Protein AF-A0A8J6PEZ2-F1 (afdb_monomer_lite)

Sequence (76 aa):
MTTALHRRGRWITEVDCSLDAFRAALDHPTRRDDYPFAESVTDGVLVYDSDRLRSVAATRRRDVQTELLAALSDGP

Foldseek 3Di:
DDDFDDPPPDDDDVVNVDPVVVVVVVVDAQDCVVPVQFPDADPSRTHHDPVSLVVCCVPPVPVSVVSVCCCVTVND

Secondary structure (DSSP, 8-state):
-------SS----GGG--HHHHHHHHTS---GGG-TT-SEEETTEEE--HHHHHHHHHHHHHHHHHHHHHHHHH--

Structure (mmCIF, N/CA/C/O backbone):
data_AF-A0A8J6PEZ2-F1
#
_entry.id   AF-A0A8J6PEZ2-F1
#
loop_
_atom_site.group_PDB
_atom_site.id
_atom_site.type_symbol
_atom_site.label_atom_id
_atom_site.label_alt_id
_atom_site.label_comp_id
_atom_site.label_asym_id
_atom_site.label_entity_id
_atom_site.label_seq_id
_atom_site.pdbx_PDB_ins_code
_atom_site.Cartn_x
_atom_site.Cartn_y
_atom_site.Cartn_z
_atom_site.occupancy
_atom_site.B_iso_or_equiv
_atom_site.auth_seq_id
_atom_site.auth_comp_id
_atom_site.auth_asym_id
_atom_site.auth_atom_id
_atom_site.pdbx_PDB_model_num
ATOM 1 N N . MET A 1 1 ? 23.575 -6.828 -3.156 1.00 35.00 1 MET A N 1
ATOM 2 C CA . MET A 1 1 ? 24.301 -5.820 -2.352 1.00 35.00 1 MET A CA 1
ATOM 3 C C . MET A 1 1 ? 23.265 -4.793 -1.922 1.00 35.00 1 MET A C 1
ATOM 5 O O . MET A 1 1 ? 22.882 -3.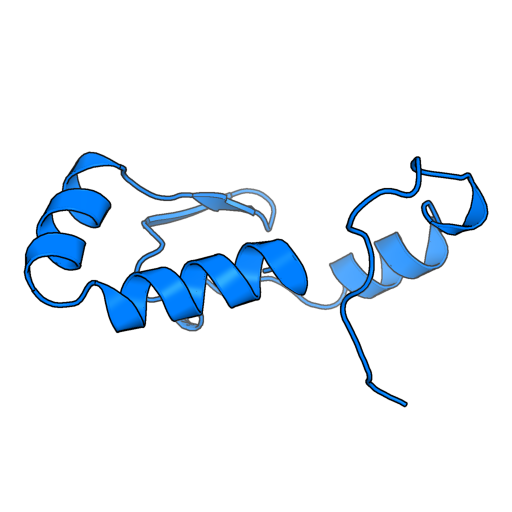959 -2.726 1.00 35.00 1 MET A O 1
ATOM 9 N N . THR A 1 2 ? 22.716 -4.951 -0.719 1.00 64.50 2 THR A N 1
ATOM 10 C CA . THR A 1 2 ? 21.584 -4.169 -0.194 1.00 64.50 2 THR A CA 1
ATOM 11 C C . THR A 1 2 ? 22.112 -3.212 0.864 1.00 64.50 2 THR A C 1
ATOM 13 O O . THR A 1 2 ? 22.578 -3.703 1.884 1.00 64.50 2 THR A O 1
ATOM 16 N N . THR A 1 3 ? 22.090 -1.895 0.624 1.00 49.06 3 THR A N 1
ATOM 17 C CA . THR A 1 3 ? 22.200 -0.775 1.599 1.00 49.06 3 THR A CA 1
ATOM 18 C C . THR A 1 3 ? 22.108 0.540 0.798 1.00 49.06 3 THR A C 1
ATOM 20 O O . THR A 1 3 ? 22.749 0.621 -0.243 1.00 49.06 3 THR A O 1
ATOM 23 N N . ALA A 1 4 ? 21.489 1.655 1.186 1.00 55.97 4 ALA A N 1
ATOM 24 C CA . ALA A 1 4 ? 20.332 2.014 2.009 1.00 55.97 4 ALA A CA 1
ATOM 25 C C . ALA A 1 4 ? 20.102 3.533 1.782 1.00 55.97 4 ALA A C 1
ATOM 27 O O . ALA A 1 4 ? 21.053 4.257 1.485 1.00 55.97 4 ALA A O 1
ATOM 28 N N . LEU A 1 5 ? 18.861 4.006 1.945 1.00 64.12 5 LEU A N 1
ATOM 29 C CA . LEU A 1 5 ? 18.457 5.354 2.394 1.00 64.12 5 LEU A CA 1
ATOM 30 C C . LEU A 1 5 ? 19.530 6.473 2.382 1.00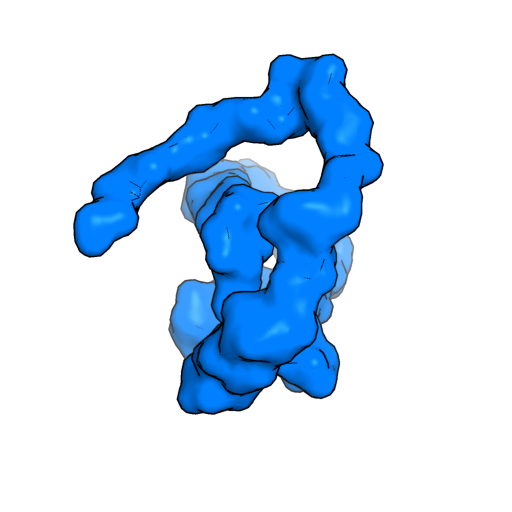 64.12 5 LEU A C 1
ATOM 32 O O . LEU A 1 5 ? 20.284 6.599 3.343 1.00 64.12 5 LEU A O 1
ATOM 36 N N . HIS A 1 6 ? 19.508 7.371 1.383 1.00 55.78 6 HIS A N 1
ATOM 37 C CA . HIS A 1 6 ? 20.005 8.760 1.515 1.00 55.78 6 HIS A CA 1
ATOM 38 C C . HIS A 1 6 ? 19.413 9.702 0.450 1.00 55.78 6 HIS A C 1
ATOM 40 O O . HIS A 1 6 ? 20.112 10.256 -0.394 1.00 55.78 6 HIS A O 1
ATOM 46 N N . ARG A 1 7 ? 18.096 9.940 0.490 1.00 60.22 7 ARG A N 1
ATOM 47 C CA . ARG A 1 7 ? 17.465 10.976 -0.351 1.00 60.22 7 ARG A CA 1
ATOM 48 C C . ARG A 1 7 ? 16.957 12.181 0.424 1.00 60.22 7 ARG A C 1
ATOM 50 O O . ARG A 1 7 ? 16.009 12.844 0.023 1.00 60.22 7 ARG A O 1
ATOM 57 N N . ARG A 1 8 ? 17.605 12.507 1.540 1.00 57.66 8 ARG A N 1
ATOM 58 C CA . ARG A 1 8 ? 17.363 13.783 2.216 1.00 57.66 8 ARG A CA 1
ATOM 59 C C . ARG A 1 8 ? 18.229 14.854 1.556 1.00 57.66 8 ARG A C 1
ATOM 61 O O . ARG A 1 8 ? 19.393 15.005 1.897 1.00 57.66 8 ARG A O 1
ATOM 68 N N . GLY A 1 9 ? 17.646 15.554 0.580 1.00 59.97 9 GLY A N 1
ATOM 69 C CA . GLY A 1 9 ? 18.178 16.816 0.047 1.00 59.97 9 GLY A CA 1
ATOM 70 C C . GLY A 1 9 ? 18.685 16.816 -1.399 1.00 59.97 9 GLY A C 1
ATOM 71 O O . GLY A 1 9 ? 19.110 17.868 -1.867 1.00 59.97 9 GLY A O 1
ATOM 72 N N . ARG A 1 10 ? 18.633 15.694 -2.131 1.00 73.62 10 ARG A N 1
ATOM 73 C CA . ARG A 1 10 ? 19.036 15.648 -3.549 1.00 73.62 10 ARG A CA 1
ATOM 74 C C . ARG A 1 10 ? 17.815 15.504 -4.458 1.00 73.62 10 ARG A C 1
ATOM 76 O O . ARG A 1 10 ? 16.998 14.601 -4.265 1.00 73.62 10 ARG A O 1
ATOM 83 N N . TRP A 1 11 ? 17.708 16.404 -5.436 1.00 82.81 11 TRP A N 1
ATOM 84 C CA . TRP A 1 11 ? 16.685 16.384 -6.483 1.00 82.81 11 TRP A CA 1
ATOM 85 C C . TRP A 1 11 ? 16.656 15.039 -7.215 1.00 82.81 11 TRP A C 1
ATOM 87 O O . TRP A 1 11 ? 17.675 14.354 -7.312 1.00 82.81 11 TRP A O 1
ATOM 97 N N . ILE A 1 12 ? 15.478 14.645 -7.709 1.00 81.62 12 ILE A N 1
ATOM 98 C CA . ILE A 1 12 ? 15.346 13.477 -8.587 1.00 81.62 12 ILE A CA 1
ATOM 99 C C . ILE A 1 12 ? 16.070 13.757 -9.901 1.00 81.62 12 ILE A C 1
ATOM 101 O O . ILE A 1 12 ? 15.851 14.798 -10.513 1.00 81.62 12 ILE A O 1
ATOM 105 N N . THR A 1 13 ? 16.958 12.844 -10.293 1.00 85.81 13 THR A N 1
ATOM 106 C CA . THR A 1 13 ? 17.695 12.889 -11.557 1.00 85.81 13 THR A CA 1
ATOM 107 C C . THR A 1 13 ? 17.289 11.714 -12.441 1.00 85.81 13 THR A C 1
ATOM 109 O O . THR A 1 13 ? 16.669 10.766 -11.971 1.00 85.81 13 THR A O 1
ATOM 112 N N . GLU A 1 14 ? 17.653 11.752 -13.720 1.00 85.62 14 GLU A N 1
ATOM 113 C CA . GLU A 1 14 ? 17.321 10.692 -14.684 1.00 85.62 14 GLU A CA 1
ATOM 114 C C . GLU A 1 14 ? 17.860 9.310 -14.276 1.00 85.62 14 GLU A C 1
ATOM 116 O O . GLU A 1 14 ? 17.184 8.303 -14.456 1.00 85.62 14 GLU A O 1
ATOM 121 N N . VAL A 1 15 ? 19.029 9.264 -13.626 1.00 84.94 15 VAL A N 1
ATOM 122 C CA . VAL A 1 15 ? 19.641 8.023 -13.105 1.00 84.94 15 VAL A CA 1
ATOM 123 C C . VAL A 1 15 ? 18.753 7.325 -12.070 1.00 84.94 15 VAL A C 1
ATOM 125 O O . VAL A 1 15 ? 18.844 6.115 -11.882 1.00 84.94 15 VAL A O 1
ATOM 128 N N . ASP A 1 16 ? 17.877 8.072 -11.405 1.00 83.88 16 ASP A N 1
ATOM 129 C CA . ASP A 1 16 ? 16.950 7.532 -10.419 1.00 83.88 16 ASP A CA 1
ATOM 130 C C . ASP A 1 16 ? 15.660 6.964 -11.046 1.00 83.88 16 ASP A C 1
ATOM 132 O O . ASP A 1 16 ? 14.872 6.333 -10.346 1.00 83.88 16 ASP A O 1
ATOM 136 N N . CYS A 1 17 ? 15.441 7.176 -12.349 1.00 86.50 17 CYS A N 1
ATOM 137 C CA . CYS A 1 17 ? 14.229 6.812 -13.086 1.00 86.50 17 CYS A CA 1
ATOM 138 C C . CYS A 1 17 ? 14.520 5.735 -14.148 1.00 86.50 17 CYS A C 1
ATOM 140 O O . CYS A 1 17 ? 14.279 5.932 -15.339 1.00 86.50 17 CYS A O 1
ATOM 142 N N . SER A 1 18 ? 15.051 4.583 -13.730 1.00 89.31 18 SER A N 1
ATOM 143 C CA . SER A 1 18 ? 15.323 3.462 -14.642 1.00 89.31 18 SER A CA 1
ATOM 144 C C . SER A 1 18 ? 14.059 2.654 -14.956 1.00 89.31 18 SER A C 1
ATOM 146 O O . SER A 1 18 ? 13.429 2.093 -14.057 1.00 89.31 18 SER A O 1
ATOM 148 N N . LEU A 1 19 ? 13.727 2.523 -16.246 1.00 90.75 19 LEU A N 1
ATOM 149 C CA . LEU A 1 19 ? 12.632 1.658 -16.707 1.00 90.75 19 LEU A CA 1
ATOM 150 C C . LEU A 1 19 ? 12.897 0.175 -16.438 1.00 90.75 19 LEU A C 1
ATOM 152 O O . LEU A 1 19 ? 11.954 -0.573 -16.199 1.00 90.75 19 LEU A O 1
ATOM 156 N N . ASP A 1 20 ? 14.155 -0.258 -16.459 1.00 90.62 20 ASP A N 1
ATOM 157 C CA . ASP A 1 20 ? 14.495 -1.656 -16.189 1.00 90.62 20 ASP A CA 1
ATOM 158 C C . ASP A 1 20 ? 14.367 -1.974 -14.697 1.00 90.62 20 ASP A C 1
ATOM 160 O O . ASP A 1 20 ? 13.847 -3.028 -14.339 1.00 90.62 20 ASP A O 1
ATOM 164 N N . ALA A 1 21 ? 14.741 -1.029 -13.823 1.00 85.56 21 ALA A N 1
ATOM 165 C CA . ALA A 1 21 ? 14.480 -1.147 -12.388 1.00 85.56 21 ALA A CA 1
ATOM 166 C C . ALA A 1 21 ? 12.971 -1.162 -12.094 1.00 85.56 21 ALA A C 1
ATOM 168 O O . ALA A 1 21 ? 12.513 -1.955 -11.276 1.00 85.56 21 ALA A O 1
ATOM 169 N N . PHE A 1 22 ? 12.193 -0.337 -12.801 1.00 84.44 22 PHE A N 1
ATOM 170 C CA . PHE A 1 22 ? 10.736 -0.338 -12.691 1.00 84.44 22 PHE A CA 1
ATOM 171 C C . PHE A 1 22 ? 10.120 -1.669 -13.146 1.00 84.44 22 PHE A C 1
ATOM 173 O O . PHE A 1 22 ? 9.295 -2.231 -12.434 1.00 84.44 22 PHE A O 1
ATOM 180 N N . ARG A 1 23 ? 10.549 -2.218 -14.290 1.00 87.56 23 ARG A N 1
ATOM 181 C CA . ARG A 1 23 ? 10.087 -3.534 -14.763 1.00 87.56 23 ARG A CA 1
ATOM 182 C C . ARG A 1 23 ? 10.403 -4.646 -13.769 1.00 87.56 23 ARG A C 1
ATOM 184 O O . ARG A 1 23 ? 9.518 -5.434 -13.471 1.00 87.56 23 ARG A O 1
ATOM 191 N N . ALA A 1 24 ? 11.620 -4.671 -13.227 1.00 86.00 24 ALA A N 1
ATOM 192 C CA . ALA A 1 24 ? 12.004 -5.656 -12.218 1.00 86.00 24 ALA A CA 1
ATOM 193 C C . ALA A 1 24 ? 11.158 -5.543 -10.937 1.00 86.00 24 ALA A C 1
ATOM 195 O O . ALA A 1 24 ? 10.844 -6.556 -10.321 1.00 86.00 24 ALA A O 1
ATOM 196 N N . ALA A 1 25 ? 10.750 -4.331 -10.544 1.00 81.56 25 ALA A N 1
ATOM 197 C CA . ALA A 1 25 ? 9.860 -4.139 -9.400 1.00 81.56 25 ALA A CA 1
ATOM 198 C C . ALA A 1 25 ? 8.450 -4.709 -9.646 1.00 81.56 25 ALA A C 1
ATOM 200 O O . ALA A 1 25 ? 7.847 -5.244 -8.724 1.00 81.56 25 ALA A O 1
ATOM 201 N N . LEU A 1 26 ? 7.940 -4.661 -10.883 1.00 83.00 26 LEU A N 1
ATOM 202 C CA . LEU A 1 26 ? 6.627 -5.227 -11.227 1.00 83.00 26 LEU A CA 1
ATOM 203 C C . LEU A 1 26 ? 6.583 -6.762 -11.159 1.00 83.00 26 LEU A C 1
ATOM 205 O O . LEU A 1 26 ? 5.508 -7.322 -10.947 1.00 83.00 26 LEU A O 1
ATOM 209 N N . ASP A 1 27 ? 7.723 -7.442 -11.303 1.00 84.19 27 ASP A N 1
ATOM 210 C CA . ASP A 1 27 ? 7.808 -8.902 -1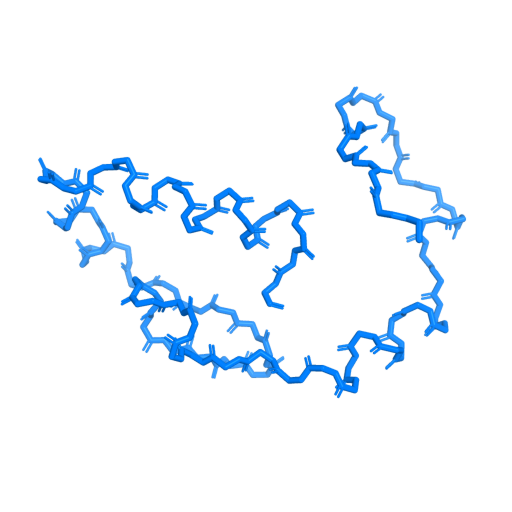1.152 1.00 84.19 27 ASP A CA 1
ATOM 211 C C . ASP A 1 27 ? 7.613 -9.356 -9.690 1.00 84.19 27 ASP A C 1
ATOM 213 O O . ASP A 1 27 ? 7.360 -10.536 -9.427 1.00 84.19 27 ASP A O 1
ATOM 217 N N . HIS A 1 28 ? 7.695 -8.427 -8.732 1.00 81.12 28 HIS A N 1
ATOM 218 C CA . HIS A 1 28 ? 7.479 -8.669 -7.311 1.00 81.12 28 HIS A CA 1
ATOM 219 C C . HIS A 1 28 ? 6.129 -8.079 -6.871 1.00 81.12 28 HIS A C 1
ATOM 221 O O . HIS A 1 28 ? 6.055 -6.909 -6.503 1.00 81.12 28 HIS A O 1
ATOM 227 N N . PRO A 1 29 ? 5.033 -8.862 -6.902 1.00 85.12 29 PRO A N 1
ATOM 228 C CA . PRO A 1 29 ? 3.718 -8.340 -6.564 1.00 85.12 29 PRO A CA 1
ATOM 229 C C . PRO A 1 29 ? 3.630 -8.008 -5.074 1.00 85.12 29 PRO A C 1
ATOM 231 O O . PRO A 1 29 ? 3.829 -8.881 -4.227 1.00 85.12 29 PRO A O 1
ATOM 234 N N . THR A 1 30 ? 3.235 -6.775 -4.760 1.00 90.56 30 THR A N 1
ATOM 235 C CA . THR A 1 30 ? 2.856 -6.372 -3.405 1.00 90.56 30 THR A CA 1
ATOM 236 C C . THR A 1 30 ? 1.703 -7.232 -2.906 1.00 90.56 30 THR A C 1
ATOM 238 O O . THR A 1 30 ? 0.620 -7.269 -3.504 1.00 90.56 30 THR A O 1
ATOM 241 N N . ARG A 1 31 ? 1.903 -7.901 -1.770 1.00 91.38 31 ARG A N 1
ATOM 242 C CA . ARG A 1 31 ? 0.864 -8.708 -1.130 1.00 91.38 31 ARG A CA 1
ATOM 243 C C . ARG A 1 31 ? 0.330 -7.963 0.075 1.00 91.38 31 ARG A C 1
ATOM 245 O O . ARG A 1 31 ? 1.078 -7.590 0.968 1.00 91.38 31 ARG A O 1
ATOM 252 N N . ARG A 1 32 ? -0.992 -7.815 0.153 1.00 93.62 32 ARG A N 1
ATOM 253 C CA . ARG A 1 32 ? -1.641 -7.179 1.307 1.00 93.62 32 ARG A CA 1
ATOM 254 C C . ARG A 1 32 ? -1.263 -7.854 2.633 1.00 93.62 32 ARG A C 1
ATOM 256 O O . ARG A 1 32 ? -1.205 -7.176 3.651 1.00 93.62 32 ARG A O 1
ATOM 263 N N . ASP A 1 33 ? -1.045 -9.169 2.631 1.00 93.75 33 ASP A N 1
ATOM 264 C CA . ASP A 1 33 ? -0.756 -9.954 3.842 1.00 93.75 33 ASP A CA 1
ATOM 265 C C . ASP A 1 33 ? 0.563 -9.555 4.521 1.00 93.75 33 ASP A C 1
ATOM 267 O O . ASP A 1 33 ? 0.708 -9.747 5.728 1.00 93.75 33 ASP A O 1
ATOM 271 N N . ASP A 1 34 ? 1.481 -8.944 3.768 1.00 92.50 34 ASP A N 1
ATOM 272 C CA . ASP A 1 34 ? 2.750 -8.426 4.283 1.00 92.50 34 ASP A CA 1
ATOM 273 C C . ASP A 1 34 ? 2.568 -7.066 4.999 1.00 92.50 34 ASP A C 1
ATOM 275 O O . ASP A 1 34 ? 3.448 -6.619 5.733 1.00 92.50 34 ASP A O 1
ATOM 279 N N . TYR A 1 35 ? 1.389 -6.445 4.846 1.00 95.25 35 TYR A N 1
ATOM 280 C CA . TYR A 1 35 ? 1.022 -5.119 5.353 1.00 95.25 35 TYR A CA 1
ATOM 281 C C . TYR A 1 35 ? -0.296 -5.185 6.145 1.00 95.25 35 TYR A C 1
ATOM 283 O O . TYR A 1 35 ? -1.376 -4.840 5.642 1.00 95.25 35 TYR A O 1
ATOM 291 N N . PRO A 1 36 ? -0.264 -5.673 7.399 1.00 95.81 36 PRO A N 1
ATOM 292 C CA . PRO A 1 36 ? -1.462 -5.856 8.217 1.00 95.81 36 PRO A CA 1
ATOM 293 C C . PRO A 1 36 ? -2.257 -4.564 8.470 1.00 95.81 36 PRO A C 1
ATOM 295 O O . PRO A 1 36 ? -3.473 -4.634 8.722 1.00 95.81 36 PRO A O 1
ATOM 298 N N . PHE A 1 37 ? -1.619 -3.388 8.413 1.00 97.25 37 PHE A N 1
ATOM 299 C CA . PHE A 1 37 ? -2.312 -2.115 8.610 1.00 97.25 37 PHE A CA 1
ATOM 300 C C . PHE A 1 37 ? -2.910 -1.535 7.326 1.00 97.25 37 PHE A C 1
ATOM 302 O O . PHE A 1 37 ? -3.894 -0.795 7.428 1.00 97.25 37 PHE A O 1
ATOM 309 N N . ALA A 1 38 ? -2.428 -1.931 6.146 1.00 97.00 38 ALA A N 1
ATOM 310 C CA . ALA A 1 38 ? -3.088 -1.621 4.882 1.00 97.00 38 ALA A CA 1
ATOM 311 C C . ALA A 1 38 ? -4.524 -2.170 4.865 1.00 97.00 38 ALA A C 1
ATOM 313 O O . ALA A 1 38 ? -4.832 -3.208 5.454 1.00 97.00 38 ALA A O 1
ATOM 314 N N . GLU A 1 39 ? -5.438 -1.448 4.232 1.00 97.50 39 GLU A N 1
ATOM 315 C CA . GLU A 1 39 ? -6.808 -1.890 3.978 1.00 97.50 39 GLU A CA 1
ATOM 316 C C . GLU A 1 39 ? -6.853 -2.815 2.761 1.00 97.50 39 GLU A C 1
ATOM 318 O O . GLU A 1 39 ? -7.445 -3.895 2.817 1.00 97.50 39 GLU A O 1
ATOM 323 N N . SER A 1 40 ? -6.188 -2.404 1.682 1.00 96.69 40 SER A N 1
ATOM 324 C CA . SER A 1 40 ? -6.145 -3.125 0.416 1.00 96.69 40 SER A CA 1
ATOM 325 C C . SER A 1 40 ? -4.854 -2.830 -0.350 1.00 96.69 40 SER A C 1
ATOM 327 O O . SER A 1 40 ? -4.079 -1.946 0.018 1.00 96.69 40 SER A O 1
ATOM 329 N N . VAL A 1 41 ? -4.630 -3.594 -1.419 1.00 95.50 41 VAL A N 1
ATOM 330 C CA . VAL A 1 41 ? -3.644 -3.289 -2.459 1.00 95.50 41 VAL A CA 1
ATOM 331 C C . VAL A 1 41 ? -4.422 -3.019 -3.742 1.00 95.50 41 VAL A C 1
ATOM 333 O O . VAL A 1 41 ? -5.215 -3.863 -4.156 1.00 95.50 41 VAL A O 1
ATOM 336 N N . THR A 1 42 ? -4.211 -1.859 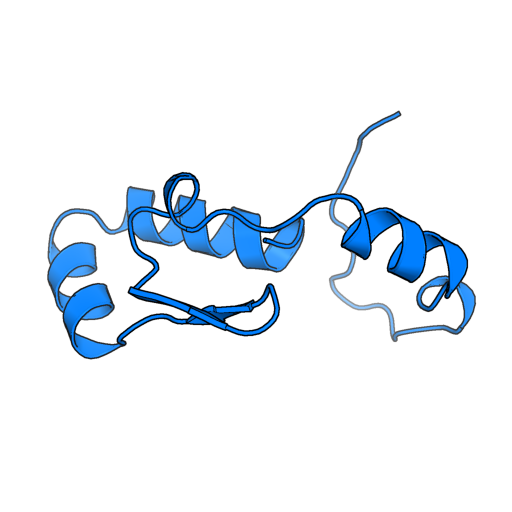-4.358 1.00 93.81 42 THR A N 1
ATOM 337 C CA . THR A 1 42 ? -4.815 -1.471 -5.643 1.00 93.81 42 THR A CA 1
ATOM 338 C C . THR A 1 42 ? -3.695 -1.208 -6.635 1.00 93.81 42 THR A C 1
ATOM 340 O O . THR A 1 42 ? -2.863 -0.344 -6.385 1.00 93.81 42 THR A O 1
ATOM 343 N N . ASP A 1 43 ? -3.636 -1.979 -7.722 1.00 89.31 43 ASP A N 1
ATOM 344 C CA . ASP A 1 43 ? -2.586 -1.869 -8.750 1.00 89.31 43 ASP A CA 1
ATOM 345 C C . ASP A 1 43 ? -1.150 -1.914 -8.182 1.00 89.31 43 ASP A C 1
ATOM 347 O O . ASP A 1 43 ? -0.263 -1.183 -8.614 1.00 89.31 43 ASP A O 1
ATOM 351 N N . GLY A 1 44 ? -0.922 -2.759 -7.169 1.00 88.81 44 GLY A N 1
ATOM 352 C CA . GLY A 1 44 ? 0.370 -2.865 -6.474 1.00 88.81 44 GLY A CA 1
ATOM 353 C C . GLY A 1 44 ? 0.633 -1.760 -5.443 1.00 88.81 44 GLY A C 1
ATOM 354 O O . GLY A 1 44 ? 1.690 -1.732 -4.829 1.00 88.81 44 GLY A O 1
ATOM 355 N N . VAL A 1 45 ? -0.323 -0.858 -5.207 1.00 90.31 45 VAL A N 1
ATOM 356 C CA . VAL A 1 45 ? -0.201 0.235 -4.234 1.00 90.31 45 VAL A CA 1
ATOM 357 C C . VAL A 1 45 ? -0.977 -0.084 -2.962 1.00 90.31 45 VAL A C 1
ATOM 359 O O . VAL A 1 45 ? -2.157 -0.431 -3.012 1.00 90.31 45 VAL A O 1
ATOM 362 N N . LEU A 1 46 ? -0.334 0.085 -1.806 1.00 95.38 46 LEU A N 1
ATOM 363 C CA . LEU A 1 46 ? -0.978 -0.045 -0.499 1.00 95.38 46 LEU A CA 1
ATOM 364 C C . LEU A 1 46 ? -1.944 1.116 -0.248 1.00 95.38 46 LEU A C 1
ATOM 366 O O . LEU A 1 46 ? -1.558 2.285 -0.277 1.00 95.38 46 LEU A O 1
ATOM 370 N N . VAL A 1 47 ? -3.193 0.784 0.061 1.00 96.75 47 VAL A N 1
ATOM 371 C CA . VAL A 1 47 ? -4.233 1.741 0.442 1.00 96.75 47 VAL A CA 1
ATOM 372 C C . VAL A 1 47 ? -4.484 1.616 1.936 1.00 96.75 47 VAL A C 1
ATOM 374 O O . VAL A 1 47 ? -4.702 0.517 2.443 1.00 96.75 47 VAL A O 1
ATOM 377 N N . TYR A 1 48 ? -4.473 2.745 2.643 1.00 97.12 48 TYR A N 1
ATOM 378 C CA . TYR A 1 48 ? -4.706 2.807 4.083 1.00 97.12 48 TYR A CA 1
ATOM 379 C C . TYR A 1 48 ? -5.960 3.623 4.400 1.00 97.12 48 TYR A C 1
ATOM 381 O O . TYR A 1 48 ? -6.016 4.818 4.095 1.00 97.12 48 TYR A O 1
ATOM 389 N N . ASP A 1 49 ? -6.914 3.014 5.105 1.00 97.94 49 ASP A N 1
ATOM 390 C CA . ASP A 1 49 ? -8.007 3.755 5.732 1.00 97.94 49 ASP A CA 1
ATOM 391 C C . ASP A 1 49 ? -7.466 4.602 6.893 1.00 97.94 49 ASP A C 1
ATOM 393 O O . ASP A 1 49 ? -6.933 4.089 7.882 1.00 97.94 49 ASP A O 1
ATOM 397 N N . SER A 1 50 ? -7.584 5.923 6.772 1.00 96.12 50 SER A N 1
ATOM 398 C CA . SER A 1 50 ? -6.954 6.856 7.708 1.00 96.12 50 SER A CA 1
ATOM 399 C C . SER A 1 50 ? -7.559 6.814 9.112 1.00 96.12 50 SER A C 1
ATOM 401 O O . SER A 1 50 ? -6.834 7.019 10.090 1.00 96.12 50 SER A O 1
ATOM 403 N N . ASP A 1 51 ? -8.863 6.567 9.239 1.00 97.94 51 ASP A N 1
ATOM 404 C CA . ASP A 1 51 ? -9.546 6.567 10.535 1.00 97.94 51 ASP A CA 1
ATOM 405 C C . ASP A 1 51 ? -9.232 5.295 11.324 1.00 97.94 51 ASP A C 1
ATOM 407 O O . ASP A 1 51 ? -8.829 5.366 12.492 1.00 97.94 51 ASP A O 1
ATOM 411 N N . ARG A 1 52 ? -9.287 4.135 10.665 1.00 97.25 52 ARG A N 1
ATOM 412 C CA . ARG A 1 52 ? -8.818 2.850 11.188 1.00 97.25 52 ARG A CA 1
ATOM 413 C C . ARG A 1 52 ? -7.347 2.930 11.571 1.00 97.25 52 ARG A C 1
ATOM 415 O O . ARG A 1 52 ? -6.987 2.505 12.669 1.00 97.25 52 ARG A O 1
ATOM 422 N N . LEU A 1 53 ? -6.499 3.505 10.717 1.00 96.69 53 LEU A N 1
ATOM 423 C CA . LEU A 1 53 ? -5.066 3.611 10.989 1.00 96.69 53 LEU A CA 1
ATOM 424 C C . LEU A 1 53 ? -4.781 4.494 12.212 1.00 96.69 53 LEU A C 1
ATOM 426 O O . LEU A 1 53 ? -3.983 4.114 13.069 1.00 96.69 53 LEU A O 1
ATOM 430 N N . ARG A 1 54 ? -5.471 5.638 12.347 1.00 96.81 54 ARG A N 1
ATOM 431 C CA . ARG A 1 54 ? -5.377 6.508 13.534 1.00 96.81 54 ARG A CA 1
ATOM 432 C C . ARG A 1 54 ? -5.861 5.808 14.803 1.00 96.81 54 ARG A C 1
ATOM 434 O O . ARG A 1 54 ? -5.212 5.935 15.840 1.00 96.81 54 ARG A O 1
ATOM 441 N N . SER A 1 55 ? -6.956 5.053 14.719 1.00 97.88 55 SER A N 1
ATOM 442 C CA . SER A 1 55 ? -7.487 4.267 15.838 1.00 97.88 55 SER A CA 1
ATOM 443 C C . SER A 1 55 ? -6.485 3.207 16.312 1.00 97.88 55 SER A C 1
ATOM 445 O O . SER A 1 55 ? -6.153 3.148 17.496 1.00 97.88 55 SER A O 1
ATOM 447 N N . VAL A 1 56 ? -5.908 2.431 15.388 1.00 97.44 56 VAL A N 1
ATOM 448 C CA . VAL A 1 56 ? -4.884 1.421 15.707 1.00 97.44 56 VAL A CA 1
ATOM 449 C C . VAL A 1 56 ? -3.620 2.071 16.275 1.00 97.44 56 VAL A C 1
ATOM 451 O O . VAL A 1 56 ? -3.066 1.602 17.273 1.00 97.44 56 VAL A O 1
ATOM 454 N N . ALA A 1 57 ? -3.182 3.191 15.697 1.00 97.38 57 ALA A N 1
ATOM 455 C CA . ALA A 1 57 ? -1.998 3.913 16.150 1.00 97.38 57 ALA A CA 1
ATOM 456 C C . ALA A 1 57 ? -2.130 4.480 17.575 1.00 97.38 57 ALA A C 1
ATOM 458 O O . ALA A 1 57 ? -1.105 4.762 18.194 1.00 97.38 57 ALA A O 1
A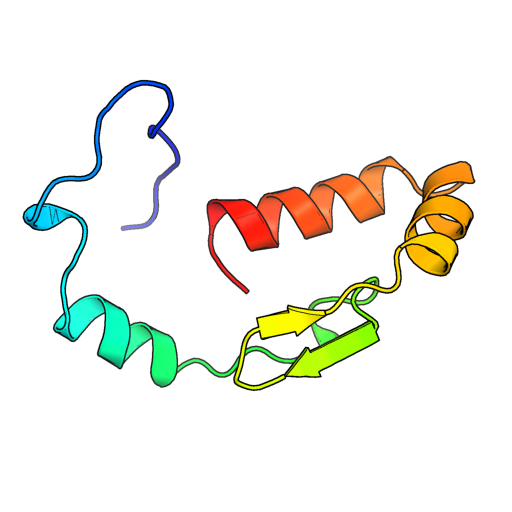TOM 459 N N . ALA A 1 58 ? -3.343 4.607 18.127 1.00 97.69 58 ALA A N 1
ATOM 460 C CA . ALA A 1 58 ? -3.536 5.010 19.521 1.00 97.69 58 ALA A CA 1
ATOM 461 C C . ALA A 1 58 ? -2.911 4.014 20.517 1.00 97.69 58 ALA A C 1
ATOM 463 O O . ALA A 1 58 ? -2.496 4.414 21.602 1.00 97.69 58 ALA A O 1
ATOM 464 N N . THR A 1 59 ? -2.798 2.733 20.142 1.00 97.75 59 THR A N 1
ATOM 465 C CA . THR A 1 59 ? -2.214 1.678 20.994 1.00 97.75 59 THR A CA 1
ATOM 466 C C . THR A 1 59 ? -0.986 1.005 20.380 1.00 97.75 59 THR A C 1
ATOM 468 O O . THR A 1 59 ? -0.094 0.581 21.110 1.00 97.75 59 THR A O 1
ATOM 471 N N . ARG A 1 60 ? -0.886 0.953 19.046 1.00 97.69 60 ARG A N 1
ATOM 472 C CA . ARG A 1 60 ? 0.181 0.258 18.301 1.00 97.69 60 ARG A CA 1
ATOM 473 C C . ARG A 1 60 ? 0.989 1.197 17.407 1.00 97.69 60 ARG A C 1
ATOM 475 O O . ARG A 1 60 ? 1.383 0.844 16.299 1.00 97.69 60 ARG A O 1
ATOM 482 N N . ARG A 1 61 ? 1.242 2.421 17.885 1.00 96.94 61 ARG A N 1
ATOM 483 C CA . ARG A 1 61 ? 1.909 3.484 17.111 1.00 96.94 61 ARG A CA 1
ATOM 484 C C . ARG A 1 61 ? 3.206 3.033 16.439 1.00 96.94 61 ARG A C 1
ATOM 486 O O . ARG A 1 61 ? 3.426 3.378 15.284 1.00 96.94 61 ARG A O 1
ATOM 493 N N . ARG A 1 62 ? 4.074 2.321 17.166 1.00 97.88 62 ARG A N 1
ATOM 494 C CA . ARG A 1 62 ? 5.381 1.893 16.642 1.00 97.88 62 ARG A CA 1
ATOM 495 C C . ARG A 1 62 ? 5.228 0.900 15.499 1.00 97.88 62 ARG A C 1
ATOM 497 O O . ARG A 1 62 ? 5.852 1.113 14.474 1.00 97.88 62 ARG A O 1
ATOM 504 N N . ASP A 1 63 ? 4.355 -0.090 15.641 1.00 97.56 63 ASP A N 1
ATOM 505 C CA . ASP A 1 63 ? 4.106 -1.088 14.598 1.00 97.56 63 ASP A CA 1
ATOM 506 C C . ASP A 1 63 ? 3.615 -0.418 13.306 1.00 97.56 63 ASP A C 1
ATOM 508 O O . ASP A 1 63 ? 4.159 -0.664 12.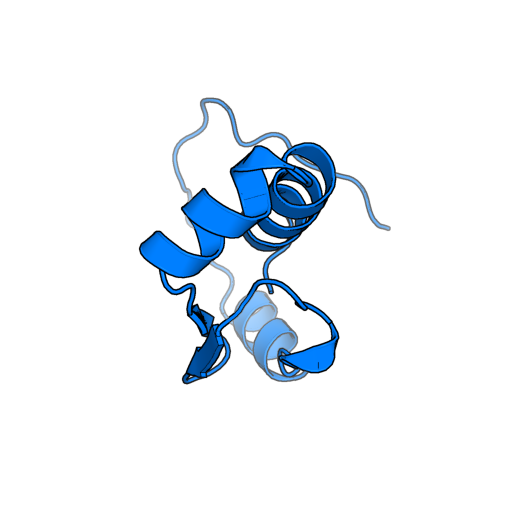234 1.00 97.56 63 ASP A O 1
ATOM 512 N N . VAL A 1 64 ? 2.649 0.504 13.424 1.00 97.12 64 VAL A N 1
ATOM 513 C CA . VAL A 1 64 ? 2.142 1.290 12.286 1.00 97.12 64 VAL A CA 1
ATOM 514 C C . VAL A 1 64 ? 3.258 2.113 11.641 1.00 97.12 64 VAL A C 1
ATOM 516 O O . VAL A 1 64 ? 3.375 2.160 10.422 1.00 97.12 64 VAL A O 1
ATOM 519 N N . GLN A 1 65 ? 4.100 2.767 12.445 1.00 97.00 65 GLN A N 1
ATOM 520 C CA . GLN A 1 65 ? 5.225 3.543 11.925 1.00 97.00 65 GLN A CA 1
ATOM 521 C C . GLN A 1 65 ? 6.271 2.669 11.234 1.00 97.00 65 GLN A C 1
ATOM 523 O O . GLN A 1 65 ? 6.824 3.104 10.231 1.00 97.00 65 GLN A O 1
ATOM 528 N N . THR A 1 66 ? 6.545 1.473 11.751 1.00 96.44 66 THR A N 1
ATOM 529 C CA . THR A 1 66 ? 7.474 0.522 11.135 1.00 96.44 66 THR A CA 1
ATOM 530 C C . THR A 1 66 ? 6.976 0.089 9.760 1.00 96.44 66 THR A C 1
ATOM 532 O O . THR A 1 66 ? 7.753 0.142 8.812 1.00 96.44 66 THR A O 1
ATOM 535 N N . GLU A 1 67 ? 5.692 -0.256 9.632 1.00 96.00 67 GLU A N 1
ATOM 536 C CA . GLU A 1 67 ? 5.091 -0.617 8.341 1.00 96.00 67 GLU A CA 1
ATOM 537 C C . GLU A 1 67 ? 5.150 0.551 7.346 1.00 96.00 67 GLU A C 1
ATOM 539 O O . GLU A 1 67 ? 5.660 0.400 6.238 1.00 96.00 67 GLU A O 1
ATOM 544 N N . LEU A 1 68 ? 4.716 1.748 7.761 1.00 95.69 68 LEU A N 1
ATOM 545 C CA . LEU A 1 68 ? 4.751 2.933 6.899 1.00 95.69 68 LEU A CA 1
ATOM 546 C C . LEU A 1 68 ? 6.177 3.319 6.495 1.00 95.69 68 LEU A C 1
ATOM 548 O O . LEU A 1 68 ? 6.395 3.761 5.371 1.00 95.69 68 LEU A O 1
ATOM 552 N N . LEU A 1 69 ? 7.151 3.176 7.397 1.00 94.94 69 LEU A N 1
ATOM 553 C CA . LEU A 1 69 ? 8.547 3.462 7.086 1.00 94.94 69 LEU A CA 1
ATOM 554 C C . LEU A 1 69 ? 9.075 2.499 6.023 1.00 94.94 69 LEU A C 1
ATOM 556 O O . LEU A 1 69 ? 9.715 2.971 5.088 1.00 94.94 69 LEU A O 1
ATOM 560 N N . ALA A 1 70 ? 8.800 1.198 6.156 1.00 90.69 70 ALA A N 1
ATOM 561 C CA . ALA A 1 70 ? 9.197 0.193 5.174 1.00 90.69 70 ALA A CA 1
ATOM 562 C C . ALA A 1 70 ? 8.563 0.495 3.807 1.00 90.69 70 ALA A C 1
ATOM 564 O O . ALA A 1 70 ? 9.286 0.753 2.848 1.00 90.69 70 ALA A O 1
ATOM 565 N N . ALA A 1 71 ? 7.233 0.629 3.754 1.00 91.69 71 ALA A N 1
ATOM 566 C CA . ALA A 1 71 ? 6.501 0.896 2.515 1.00 91.69 71 ALA A CA 1
ATOM 567 C C . ALA A 1 71 ? 6.953 2.187 1.800 1.00 91.69 71 ALA A C 1
ATOM 569 O O . ALA A 1 71 ? 7.030 2.232 0.575 1.00 91.69 71 ALA A O 1
ATOM 570 N N . LEU A 1 72 ? 7.254 3.256 2.549 1.00 88.81 72 LEU A N 1
ATOM 571 C CA . LEU A 1 72 ? 7.675 4.542 1.974 1.00 88.81 72 LEU A CA 1
ATOM 572 C C . LEU A 1 72 ? 9.166 4.604 1.618 1.00 88.81 72 LEU A C 1
ATOM 574 O O . LEU A 1 72 ? 9.555 5.455 0.817 1.00 88.81 72 LEU A O 1
ATOM 578 N N . SER A 1 73 ? 10.004 3.780 2.249 1.00 85.19 73 SER A N 1
ATOM 579 C CA . SER A 1 73 ? 11.458 3.807 2.036 1.00 85.19 73 SER A CA 1
ATOM 580 C C . SER A 1 73 ? 11.895 2.815 0.971 1.00 85.19 73 SER A C 1
ATOM 582 O O . SER A 1 73 ? 12.707 3.164 0.116 1.00 85.19 73 SER A O 1
ATOM 584 N N . ASP A 1 74 ? 11.354 1.604 1.042 1.00 81.94 74 ASP A N 1
ATOM 585 C CA . ASP A 1 74 ? 11.779 0.465 0.234 1.00 81.94 74 ASP A CA 1
ATOM 586 C C . ASP A 1 74 ? 10.761 0.136 -0.870 1.00 81.94 74 ASP A C 1
ATOM 588 O O . ASP A 1 74 ? 11.085 -0.584 -1.812 1.00 81.94 74 ASP A O 1
ATOM 592 N N . GLY A 1 75 ? 9.568 0.733 -0.796 1.00 79.31 75 GLY A N 1
ATOM 593 C CA . GLY A 1 75 ? 8.424 0.359 -1.616 1.00 79.31 75 GLY A CA 1
ATOM 594 C C . GLY A 1 75 ? 7.573 -0.722 -0.938 1.00 79.31 75 GLY A C 1
ATOM 595 O O . GLY A 1 75 ? 7.972 -1.269 0.093 1.00 79.31 75 GLY A O 1
ATOM 596 N N . PRO A 1 76 ? 6.366 -0.968 -1.466 1.00 75.12 76 PRO A N 1
ATOM 597 C CA . PRO A 1 76 ? 5.472 -2.010 -0.988 1.00 75.12 76 PRO A CA 1
ATOM 598 C C . PRO A 1 76 ? 5.873 -3.416 -1.472 1.00 75.12 76 PRO A C 1
ATOM 600 O O . PRO A 1 76 ? 6.541 -3.535 -2.517 1.00 75.12 76 PRO A O 1
#

Radius of gyration: 14.65 Å; chains: 1; bounding box: 34×27×38 Å

pLDDT: mean 87.05, std 13.24, range [35.0, 97.94]